Protein AF-A0A2X0IK76-F1 (afdb_monomer_lite)

Radius of gyration: 15.3 Å; chains: 1; bounding box: 31×47×33 Å

Structure (mmCIF, N/CA/C/O backbone):
data_AF-A0A2X0IK76-F1
#
_entry.id   AF-A0A2X0IK76-F1
#
loop_
_atom_site.group_PDB
_atom_site.id
_atom_site.type_symbol
_atom_site.label_atom_id
_atom_site.label_alt_id
_atom_site.label_comp_id
_atom_site.label_asym_id
_atom_site.label_entity_id
_atom_site.label_seq_id
_atom_site.pdbx_PDB_ins_code
_atom_site.Cartn_x
_atom_site.Cartn_y
_atom_site.Cartn_z
_atom_site.occupancy
_atom_site.B_iso_or_equiv
_atom_site.auth_seq_id
_atom_site.auth_comp_id
_atom_site.auth_asym_id
_atom_site.auth_atom_id
_atom_site.pdbx_PDB_model_num
ATOM 1 N N . MET A 1 1 ? -5.549 -35.869 4.875 1.00 49.66 1 MET A N 1
ATOM 2 C CA . MET A 1 1 ? -6.705 -35.057 4.430 1.00 49.66 1 MET A CA 1
ATOM 3 C C . MET A 1 1 ? -7.088 -34.078 5.538 1.00 49.66 1 MET A C 1
ATOM 5 O O . MET A 1 1 ? -8.109 -34.254 6.183 1.00 49.66 1 MET A O 1
ATOM 9 N N . THR A 1 2 ? -6.233 -33.090 5.808 1.00 56.81 2 THR A N 1
ATOM 10 C CA . THR A 1 2 ? -6.399 -32.108 6.905 1.00 56.81 2 THR A CA 1
ATOM 11 C C . THR A 1 2 ? -6.010 -30.683 6.488 1.00 56.81 2 THR A C 1
ATOM 13 O O . THR A 1 2 ? -6.175 -29.759 7.275 1.00 56.81 2 THR A O 1
ATOM 16 N N . SER A 1 3 ? -5.538 -30.474 5.251 1.00 62.38 3 SER A N 1
ATOM 17 C CA . SER A 1 3 ? -5.048 -29.170 4.780 1.00 62.38 3 SER A CA 1
ATOM 18 C C . SER A 1 3 ? -6.150 -28.126 4.655 1.00 62.38 3 SER A C 1
ATOM 20 O O . SER A 1 3 ? -5.935 -26.973 5.011 1.00 62.38 3 SER A O 1
ATOM 22 N N . ASP A 1 4 ? -7.331 -28.527 4.187 1.00 70.25 4 ASP A N 1
ATOM 23 C CA . ASP A 1 4 ? -8.345 -27.563 3.750 1.00 70.25 4 ASP A CA 1
ATOM 24 C C . ASP A 1 4 ? -9.094 -26.950 4.939 1.00 70.25 4 ASP A C 1
ATOM 26 O O . ASP A 1 4 ? -9.353 -25.750 4.960 1.00 70.25 4 ASP A O 1
ATOM 30 N N . GLY A 1 5 ? -9.349 -27.738 5.990 1.00 76.0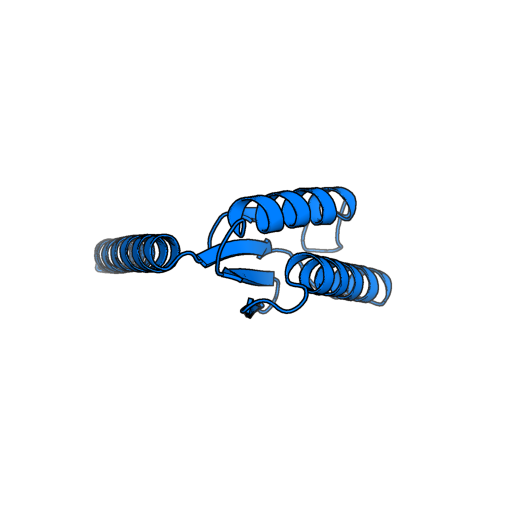6 5 GLY A N 1
ATOM 31 C CA . GLY A 1 5 ? -9.946 -27.239 7.233 1.00 76.06 5 GLY A CA 1
ATOM 32 C C . GLY A 1 5 ? -8.999 -26.338 8.031 1.00 76.06 5 GLY A C 1
ATOM 33 O O . GLY A 1 5 ? -9.420 -25.318 8.571 1.00 76.06 5 GLY A O 1
ATOM 34 N N . GLU A 1 6 ? -7.704 -26.663 8.070 1.00 80.44 6 GLU A N 1
ATOM 35 C CA . GLU A 1 6 ? -6.703 -25.807 8.716 1.00 80.44 6 GLU A CA 1
ATOM 36 C C . GLU A 1 6 ? -6.467 -24.507 7.941 1.00 80.44 6 GLU A C 1
ATOM 38 O O . GLU A 1 6 ? -6.310 -23.448 8.552 1.00 80.44 6 GLU A O 1
ATOM 43 N N . ALA A 1 7 ? -6.459 -24.571 6.607 1.00 77.38 7 ALA A N 1
ATOM 44 C CA . ALA A 1 7 ? -6.363 -23.394 5.754 1.00 77.38 7 ALA A CA 1
ATOM 45 C C . ALA A 1 7 ? -7.571 -22.467 5.947 1.00 77.38 7 ALA A C 1
ATOM 47 O O . ALA A 1 7 ? -7.381 -21.266 6.139 1.00 77.38 7 ALA A O 1
ATOM 48 N N . GLN A 1 8 ? -8.787 -23.022 5.994 1.00 77.69 8 GLN A N 1
ATOM 49 C CA . GLN A 1 8 ? -10.005 -22.247 6.233 1.00 77.69 8 GLN A CA 1
ATOM 50 C C . GLN A 1 8 ? -9.998 -21.580 7.614 1.00 77.69 8 GLN A C 1
ATOM 52 O O . GLN A 1 8 ? -10.211 -20.377 7.721 1.00 77.69 8 GLN A O 1
ATOM 57 N N . LEU A 1 9 ? -9.657 -22.321 8.673 1.00 80.00 9 LEU A N 1
ATOM 58 C CA . LEU A 1 9 ? -9.569 -21.765 10.028 1.00 80.00 9 LEU A CA 1
ATOM 59 C C . LEU A 1 9 ? -8.515 -20.655 10.144 1.00 80.00 9 LEU A C 1
ATOM 61 O O . LEU A 1 9 ? -8.698 -19.699 10.899 1.00 80.00 9 LEU A O 1
ATOM 65 N N . ARG A 1 10 ? -7.396 -20.767 9.416 1.00 78.00 10 ARG A N 1
ATOM 66 C CA . ARG A 1 10 ? -6.393 -19.695 9.341 1.00 78.00 10 ARG A CA 1
ATOM 67 C C . ARG A 1 10 ? -6.941 -18.473 8.610 1.00 78.00 10 ARG A C 1
ATOM 69 O O . ARG A 1 10 ? -6.740 -17.367 9.102 1.00 78.00 10 ARG A O 1
ATOM 76 N N . ALA A 1 11 ? -7.639 -18.664 7.492 1.00 78.88 11 ALA A N 1
ATOM 77 C CA . ALA A 1 11 ? -8.262 -17.575 6.745 1.00 78.88 11 ALA A CA 1
ATOM 78 C C . ALA A 1 11 ? -9.294 -16.819 7.599 1.00 78.88 11 ALA A C 1
ATOM 80 O O . ALA A 1 11 ? -9.236 -15.594 7.678 1.00 78.88 11 ALA A O 1
ATOM 81 N N . ASP A 1 12 ? -10.158 -17.532 8.322 1.00 80.19 12 ASP A N 1
ATOM 82 C CA . ASP A 1 12 ? -11.172 -16.919 9.188 1.00 80.19 12 ASP A CA 1
ATOM 83 C C . ASP A 1 12 ? -10.536 -16.115 10.332 1.00 80.19 12 ASP A C 1
ATOM 85 O O . ASP A 1 12 ? -10.949 -14.991 10.618 1.00 80.19 12 ASP A O 1
ATOM 89 N N . ARG A 1 13 ? -9.476 -16.643 10.962 1.00 82.19 13 ARG A N 1
ATOM 90 C CA . ARG A 1 13 ? -8.727 -15.911 12.001 1.00 82.19 13 ARG A CA 1
ATOM 91 C C . ARG A 1 13 ? -8.076 -14.638 11.464 1.00 82.19 13 ARG A C 1
ATOM 93 O O . ARG A 1 13 ? -8.051 -13.638 12.177 1.00 82.19 13 ARG A O 1
ATOM 100 N N . LEU A 1 14 ? -7.559 -14.670 10.235 1.00 79.50 14 LEU A N 1
ATOM 101 C CA . LEU A 1 14 ? -6.983 -13.492 9.584 1.00 79.50 14 LEU A CA 1
ATOM 102 C C . LEU A 1 14 ? -8.050 -12.428 9.315 1.00 79.50 14 LEU A C 1
ATOM 104 O O . LEU A 1 14 ? -7.813 -11.262 9.610 1.00 79.50 14 LEU A O 1
ATOM 108 N N . LEU A 1 15 ? -9.235 -12.824 8.842 1.00 78.31 15 LEU A N 1
ATOM 109 C CA . LEU A 1 15 ? -10.348 -11.894 8.621 1.00 78.31 15 LEU A CA 1
ATOM 110 C C . LEU A 1 15 ? -10.792 -11.209 9.921 1.00 78.31 15 LEU A C 1
ATOM 112 O O . LEU A 1 15 ? -11.034 -10.005 9.927 1.00 78.31 15 LEU A O 1
ATOM 116 N N . VAL A 1 16 ? -10.867 -11.954 11.029 1.00 81.81 16 VAL A N 1
ATOM 117 C CA . VAL A 1 16 ? -11.205 -11.383 12.345 1.00 81.81 16 VAL A CA 1
ATOM 118 C C . VAL A 1 16 ? -10.128 -10.407 12.822 1.00 81.81 16 VAL A C 1
ATOM 120 O O . VAL A 1 16 ? -10.464 -9.343 13.338 1.00 81.81 16 VAL A O 1
ATOM 123 N N . ALA A 1 17 ? -8.847 -10.737 12.634 1.00 81.88 17 ALA A N 1
ATOM 124 C CA . ALA A 1 17 ? -7.745 -9.847 12.991 1.00 81.88 17 ALA A CA 1
ATOM 125 C C . ALA A 1 17 ? -7.764 -8.549 12.163 1.00 81.88 17 ALA A C 1
ATOM 127 O O . ALA A 1 17 ? -7.676 -7.470 12.739 1.00 81.88 17 ALA A O 1
ATOM 128 N N . GLU A 1 18 ? -7.970 -8.634 10.844 1.00 81.38 18 GLU A N 1
ATOM 129 C CA . GLU A 1 18 ? -8.095 -7.449 9.983 1.00 81.38 18 GLU A CA 1
ATOM 130 C C . GLU A 1 18 ? -9.307 -6.591 10.374 1.00 81.38 18 GLU A C 1
ATOM 132 O O . GLU A 1 18 ? -9.196 -5.369 10.446 1.00 81.38 18 GLU A O 1
ATOM 137 N N . ALA A 1 19 ? -10.454 -7.207 10.681 1.00 80.94 19 ALA A N 1
ATOM 138 C CA . ALA A 1 19 ? -11.635 -6.478 11.140 1.00 80.94 19 ALA A CA 1
ATOM 139 C C . ALA A 1 19 ? -11.393 -5.765 12.481 1.00 80.94 19 ALA A C 1
ATOM 141 O O . ALA A 1 19 ? -11.857 -4.640 12.673 1.00 80.94 19 ALA A O 1
ATOM 142 N N . HIS A 1 20 ? -10.650 -6.396 13.393 1.00 84.94 20 HIS A N 1
ATOM 143 C CA . HIS A 1 20 ? -10.253 -5.784 14.657 1.00 84.94 20 HIS A CA 1
ATOM 144 C C . HIS A 1 20 ? -9.301 -4.606 14.437 1.00 84.94 20 HIS A C 1
ATOM 146 O O . HIS A 1 20 ? -9.532 -3.529 14.978 1.00 84.94 20 HIS A O 1
ATOM 152 N N . ASP A 1 21 ? -8.277 -4.769 13.598 1.00 87.94 21 ASP A N 1
ATOM 153 C CA . ASP A 1 21 ? -7.354 -3.684 13.270 1.00 87.94 21 ASP A CA 1
ATOM 154 C C . ASP A 1 21 ? -8.095 -2.491 12.633 1.00 87.94 21 ASP A C 1
ATOM 156 O O . ASP A 1 21 ? -7.860 -1.342 13.012 1.00 87.94 21 ASP A O 1
ATOM 160 N N . VAL A 1 22 ? -9.045 -2.746 11.723 1.00 84.38 22 VAL A N 1
ATOM 161 C CA . VAL A 1 22 ? -9.904 -1.699 11.140 1.00 84.38 22 VAL A CA 1
ATOM 162 C C . VAL A 1 22 ? -10.745 -1.005 12.212 1.00 84.38 22 VAL A C 1
ATOM 164 O O . VAL A 1 22 ? -10.846 0.222 12.205 1.00 84.38 22 VAL A O 1
ATOM 167 N N . ALA A 1 23 ? -11.308 -1.751 13.167 1.00 84.69 23 ALA A N 1
ATOM 168 C CA . ALA A 1 23 ? -12.045 -1.174 14.292 1.00 84.69 23 ALA A CA 1
ATOM 169 C C . ALA A 1 23 ? -11.150 -0.315 15.208 1.00 84.69 23 ALA A C 1
ATOM 171 O O . ALA A 1 23 ? -11.612 0.679 15.765 1.00 84.69 23 ALA A O 1
ATOM 172 N N . GLU A 1 24 ? -9.861 -0.643 15.316 1.00 88.25 24 GLU A N 1
ATOM 173 C CA . GLU A 1 24 ? -8.846 0.179 15.989 1.00 88.25 24 GLU A CA 1
ATOM 174 C C . GLU A 1 24 ? -8.343 1.365 15.138 1.00 88.25 24 GLU A C 1
ATOM 176 O O . GLU A 1 24 ? -7.468 2.125 15.573 1.00 88.25 24 GLU A O 1
ATOM 181 N N . GLY A 1 25 ? -8.896 1.550 13.936 1.00 88.75 25 GLY A N 1
ATOM 182 C CA . GLY A 1 25 ? -8.589 2.652 13.028 1.00 88.75 25 GLY A CA 1
ATOM 183 C C . GLY A 1 25 ? -7.350 2.430 12.164 1.00 88.75 25 GLY A C 1
ATOM 184 O O . GLY A 1 25 ? -6.796 3.407 11.650 1.00 88.75 25 GLY A O 1
ATOM 185 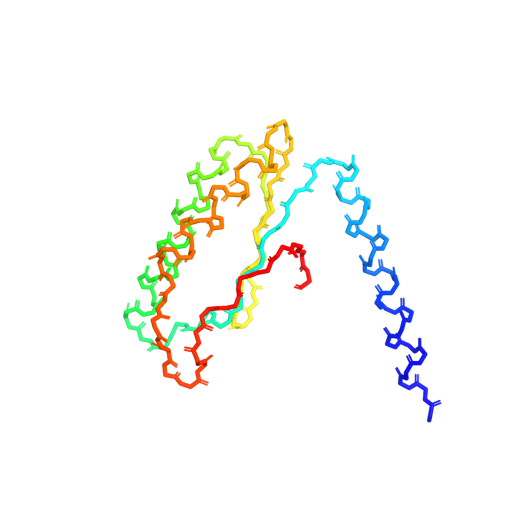N N . TRP A 1 26 ? -6.878 1.189 12.029 1.00 93.75 26 TRP A N 1
ATOM 186 C CA . TRP A 1 26 ? -5.819 0.834 11.089 1.00 93.75 26 TRP A CA 1
ATOM 187 C C . TRP A 1 26 ? -6.366 0.638 9.682 1.00 93.75 26 TRP A C 1
ATOM 189 O O . TRP A 1 26 ? -7.377 -0.021 9.459 1.00 93.75 26 TRP A O 1
ATOM 199 N N . HIS A 1 27 ? -5.618 1.142 8.710 1.00 93.88 27 HIS A N 1
ATOM 200 C CA . HIS A 1 27 ? -5.821 0.835 7.305 1.00 93.88 27 HIS A CA 1
ATOM 201 C C . HIS A 1 27 ? -4.509 0.350 6.705 1.00 93.88 27 HIS A C 1
ATOM 203 O O . HIS A 1 27 ? -3.448 0.915 6.988 1.00 93.88 27 HIS A O 1
ATOM 209 N N . PHE A 1 28 ? -4.595 -0.682 5.867 1.00 92.94 28 PHE A N 1
ATOM 210 C CA . PHE A 1 28 ? -3.430 -1.340 5.292 1.00 92.94 28 PHE A CA 1
ATOM 211 C C . PHE A 1 28 ? -3.461 -1.368 3.770 1.00 92.94 28 PHE A C 1
ATOM 213 O O . PHE A 1 28 ? -4.527 -1.449 3.158 1.00 92.94 28 PHE A O 1
ATOM 220 N N . LEU A 1 29 ? -2.267 -1.356 3.187 1.00 93.62 29 LEU A N 1
ATOM 221 C CA . LEU A 1 29 ? -2.027 -1.516 1.762 1.00 93.62 29 LEU A CA 1
ATOM 222 C C . LEU A 1 29 ? -0.825 -2.440 1.573 1.00 93.62 29 LEU A C 1
ATOM 224 O O . LEU A 1 29 ? 0.256 -2.148 2.080 1.00 93.62 29 LEU A O 1
ATOM 228 N N . THR A 1 30 ? -0.996 -3.528 0.836 1.00 92.69 30 THR A N 1
ATOM 229 C CA . THR A 1 30 ? 0.079 -4.462 0.499 1.00 92.69 30 THR A CA 1
ATOM 230 C C . THR A 1 30 ? 0.472 -4.292 -0.962 1.00 92.69 30 THR A C 1
ATOM 232 O O . THR A 1 30 ? -0.389 -4.214 -1.837 1.00 92.69 30 THR A O 1
ATOM 235 N N . VAL A 1 31 ? 1.777 -4.233 -1.222 1.00 91.06 31 VAL A N 1
ATOM 236 C CA . VAL A 1 31 ? 2.363 -4.283 -2.563 1.00 91.06 31 VAL A CA 1
ATOM 237 C C . VAL A 1 31 ? 3.204 -5.540 -2.672 1.00 91.06 31 VAL A C 1
ATOM 239 O O . VAL A 1 31 ? 4.201 -5.669 -1.969 1.00 91.06 31 VAL A O 1
ATOM 242 N N . GLU A 1 32 ? 2.807 -6.458 -3.542 1.00 89.81 32 GLU A N 1
ATOM 243 C CA . GLU A 1 32 ? 3.581 -7.649 -3.901 1.00 89.81 32 GLU A CA 1
ATOM 244 C C . GLU A 1 32 ?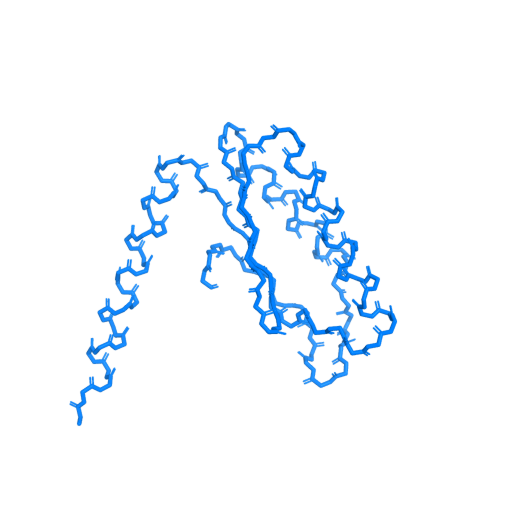 4.341 -7.420 -5.220 1.00 89.81 32 GLU A C 1
ATOM 246 O O . GLU A 1 32 ? 4.107 -6.446 -5.943 1.00 89.81 32 GLU A O 1
ATOM 251 N N . ASN A 1 33 ? 5.257 -8.335 -5.540 1.00 86.06 33 ASN A N 1
ATOM 252 C CA . ASN A 1 33 ? 6.223 -8.246 -6.643 1.00 86.06 33 ASN A CA 1
ATOM 253 C C . ASN A 1 33 ? 7.176 -7.047 -6.536 1.00 86.06 33 ASN A C 1
ATOM 255 O O . ASN A 1 33 ? 7.710 -6.562 -7.530 1.00 86.06 33 ASN A O 1
ATOM 259 N N . LEU A 1 34 ? 7.436 -6.595 -5.314 1.00 75.38 34 LEU A N 1
ATOM 260 C CA . LEU A 1 34 ? 8.451 -5.605 -4.991 1.00 75.38 34 LEU A CA 1
ATOM 261 C C . LEU A 1 34 ? 9.812 -6.321 -4.865 1.00 75.38 34 LEU A C 1
ATOM 263 O O . LEU A 1 34 ? 10.342 -6.498 -3.771 1.00 75.38 34 LEU A O 1
ATOM 267 N N . ALA A 1 35 ? 10.332 -6.841 -5.979 1.00 68.06 35 ALA A N 1
ATOM 268 C CA . ALA A 1 35 ? 11.600 -7.569 -6.014 1.00 68.06 35 ALA A CA 1
ATOM 269 C C . ALA A 1 35 ? 12.724 -6.647 -6.525 1.00 68.06 35 ALA A C 1
ATOM 271 O O . ALA A 1 35 ? 12.687 -6.264 -7.692 1.00 68.06 35 ALA A O 1
ATOM 272 N N . PRO A 1 36 ? 13.724 -6.284 -5.700 1.00 62.50 36 PRO A N 1
ATOM 273 C CA . PRO A 1 36 ? 14.835 -5.444 -6.133 1.00 62.50 36 PRO A CA 1
ATOM 274 C C . PRO A 1 36 ? 15.844 -6.259 -6.958 1.00 62.50 36 PRO A C 1
ATOM 276 O O . PRO A 1 36 ? 16.912 -6.626 -6.469 1.00 62.50 36 PRO A O 1
ATOM 279 N N . ASN A 1 37 ? 15.533 -6.554 -8.222 1.00 66.31 37 ASN A N 1
ATOM 280 C CA . ASN A 1 37 ? 16.465 -7.205 -9.142 1.00 66.31 37 ASN A CA 1
ATOM 281 C C . ASN A 1 37 ? 17.256 -6.158 -9.933 1.00 66.31 37 ASN A C 1
ATOM 283 O O . ASN A 1 37 ? 17.163 -6.029 -11.152 1.00 66.31 37 ASN A O 1
ATOM 287 N N . GLY A 1 38 ? 18.103 -5.426 -9.211 1.00 69.06 38 GLY A N 1
ATOM 288 C CA . GLY A 1 38 ? 18.994 -4.420 -9.777 1.00 69.06 38 GLY A CA 1
ATOM 289 C C . GLY A 1 38 ? 18.624 -2.991 -9.388 1.00 69.06 38 GLY A C 1
ATOM 290 O O . GLY A 1 38 ? 17.732 -2.732 -8.585 1.00 69.06 38 GLY A O 1
ATOM 291 N N . ARG A 1 39 ? 19.379 -2.036 -9.940 1.00 73.62 39 ARG A N 1
ATOM 292 C CA . ARG A 1 39 ? 19.359 -0.634 -9.493 1.00 73.62 39 ARG A CA 1
ATOM 293 C C . ARG A 1 39 ? 18.031 0.080 -9.761 1.00 73.62 39 ARG A C 1
ATOM 295 O O . ARG A 1 39 ? 17.633 0.903 -8.949 1.00 73.62 39 ARG A O 1
ATOM 302 N N . ALA A 1 40 ? 17.371 -0.206 -10.882 1.00 71.69 40 ALA A N 1
ATOM 303 C CA . ALA A 1 40 ? 16.093 0.425 -11.220 1.00 71.69 40 ALA A CA 1
ATOM 304 C C . ALA A 1 40 ? 14.982 0.005 -10.243 1.00 71.69 40 ALA A C 1
ATOM 306 O O . ALA A 1 40 ? 14.234 0.848 -9.760 1.00 71.69 40 ALA A O 1
ATOM 307 N N . ASP A 1 41 ? 14.945 -1.276 -9.883 1.00 74.62 41 ASP A N 1
ATOM 308 C CA . ASP A 1 41 ? 13.947 -1.816 -8.960 1.00 74.62 41 ASP A CA 1
ATOM 309 C C . ASP A 1 41 ? 14.183 -1.334 -7.521 1.00 74.62 41 ASP A C 1
ATOM 311 O O . ASP A 1 41 ? 13.231 -1.059 -6.794 1.00 74.62 41 ASP A O 1
ATOM 315 N N . ALA A 1 42 ? 15.450 -1.164 -7.121 1.00 80.88 42 ALA A N 1
ATOM 316 C CA . ALA A 1 42 ? 15.805 -0.563 -5.835 1.00 80.88 42 ALA A CA 1
ATOM 317 C C . ALA A 1 42 ? 15.326 0.896 -5.720 1.00 80.88 42 ALA A C 1
ATOM 319 O O . ALA A 1 42 ? 14.815 1.283 -4.675 1.00 80.88 42 ALA A O 1
ATOM 320 N N . LEU A 1 43 ? 15.413 1.684 -6.798 1.00 84.56 43 LEU A N 1
ATOM 321 C CA . LEU A 1 43 ? 14.884 3.054 -6.810 1.00 84.56 43 LEU A CA 1
ATOM 322 C C . LEU A 1 43 ? 13.358 3.074 -6.678 1.00 84.56 43 LEU A C 1
ATOM 324 O O . LEU A 1 43 ? 12.822 3.873 -5.920 1.00 84.56 43 LEU A O 1
ATOM 328 N N . LEU A 1 44 ? 12.647 2.167 -7.353 1.00 84.38 44 LEU A N 1
ATOM 329 C CA . LEU A 1 44 ? 11.192 2.060 -7.201 1.00 84.38 44 LEU A CA 1
ATOM 330 C C . LEU A 1 44 ? 10.789 1.636 -5.779 1.00 84.38 44 LEU A C 1
ATOM 332 O O . LEU A 1 44 ? 9.777 2.105 -5.258 1.00 84.38 44 LEU A O 1
ATOM 336 N N . TYR A 1 45 ? 11.583 0.768 -5.146 1.00 84.38 45 TYR A N 1
ATOM 337 C CA . TYR A 1 45 ? 11.418 0.400 -3.740 1.00 84.38 45 TYR A CA 1
ATOM 338 C C . TYR A 1 45 ? 11.591 1.619 -2.819 1.00 84.38 45 TYR A C 1
ATOM 340 O O . TYR A 1 45 ? 10.746 1.861 -1.958 1.00 84.38 45 TYR A O 1
ATOM 348 N N . GLU A 1 46 ? 12.646 2.413 -3.023 1.00 88.62 46 GLU A N 1
ATOM 349 C CA . GLU A 1 46 ? 12.884 3.659 -2.281 1.00 88.62 46 GLU A CA 1
ATOM 350 C C . GLU A 1 46 ? 11.745 4.669 -2.490 1.00 88.62 46 GLU A C 1
ATOM 352 O O . GLU A 1 46 ? 11.213 5.202 -1.520 1.00 88.62 46 GLU A O 1
ATOM 357 N N . GLU A 1 47 ? 11.281 4.867 -3.726 1.00 90.25 47 GLU A N 1
ATOM 358 C CA . GLU A 1 47 ? 10.163 5.773 -4.014 1.00 90.25 47 GLU A CA 1
ATOM 359 C C . GLU A 1 47 ? 8.840 5.316 -3.374 1.00 90.25 47 GLU A C 1
ATOM 361 O O . GLU A 1 47 ? 8.020 6.151 -2.975 1.00 90.25 47 GLU A O 1
ATOM 366 N N . ALA A 1 48 ? 8.620 4.003 -3.243 1.00 89.19 48 ALA A N 1
ATOM 367 C CA . ALA A 1 48 ? 7.468 3.461 -2.529 1.00 89.19 48 ALA A CA 1
ATOM 368 C C . ALA A 1 48 ? 7.538 3.752 -1.020 1.00 89.19 48 ALA A C 1
ATOM 370 O O . ALA A 1 48 ? 6.517 4.100 -0.418 1.00 89.19 48 ALA A O 1
ATOM 371 N N . LEU A 1 49 ? 8.730 3.659 -0.419 1.00 90.44 49 LEU A N 1
ATOM 372 C CA . LEU A 1 49 ? 8.958 4.041 0.977 1.00 90.44 49 LEU A CA 1
ATOM 373 C C . LEU A 1 49 ? 8.782 5.547 1.191 1.00 90.44 49 LEU A C 1
ATOM 375 O O . LEU A 1 49 ? 8.044 5.948 2.087 1.00 90.44 49 LEU A O 1
ATOM 379 N N . ASP A 1 50 ? 9.347 6.378 0.318 1.00 92.94 50 ASP A N 1
ATOM 380 C CA . ASP A 1 50 ? 9.174 7.834 0.365 1.00 92.94 50 ASP A CA 1
ATOM 381 C 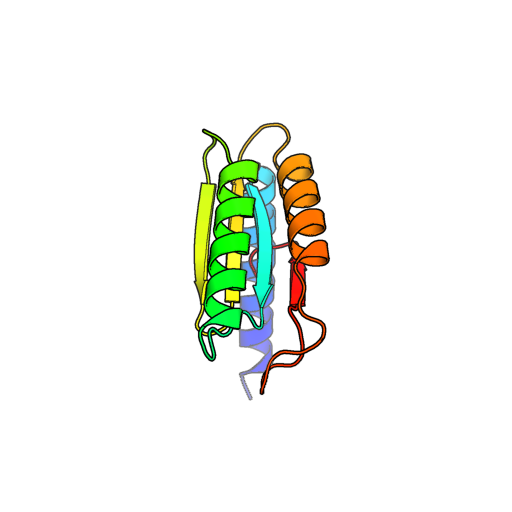C . ASP A 1 50 ? 7.698 8.240 0.245 1.00 92.94 50 ASP A C 1
ATOM 383 O O . ASP A 1 50 ? 7.230 9.183 0.894 1.00 92.94 50 ASP A O 1
ATOM 387 N N . ALA A 1 51 ? 6.934 7.546 -0.605 1.00 91.50 51 ALA A N 1
ATOM 388 C CA . ALA A 1 51 ? 5.497 7.750 -0.701 1.00 91.50 51 ALA A CA 1
ATOM 389 C C . ALA A 1 51 ? 4.805 7.383 0.618 1.00 91.50 51 ALA A C 1
ATOM 391 O O . ALA A 1 51 ? 3.957 8.140 1.089 1.00 91.50 51 ALA A O 1
ATOM 392 N N . PHE A 1 52 ? 5.172 6.266 1.241 1.00 91.19 52 PHE A N 1
ATOM 393 C CA . PHE A 1 52 ? 4.615 5.878 2.533 1.00 91.19 52 PHE A CA 1
ATOM 394 C C . PHE A 1 52 ? 4.928 6.893 3.636 1.00 91.19 52 PHE A C 1
ATOM 396 O O . PHE A 1 52 ? 4.004 7.321 4.325 1.00 91.19 52 PHE A O 1
ATOM 403 N N . ASP A 1 53 ? 6.170 7.360 3.746 1.00 92.06 53 ASP A N 1
ATOM 404 C CA . ASP A 1 53 ? 6.566 8.358 4.745 1.00 92.06 53 ASP A CA 1
ATOM 405 C C . ASP A 1 53 ? 5.762 9.657 4.597 1.00 92.06 53 ASP A C 1
ATOM 407 O O . ASP A 1 53 ? 5.284 10.232 5.580 1.00 92.06 53 ASP A O 1
ATOM 411 N N . ARG A 1 54 ? 5.507 10.090 3.355 1.00 91.81 54 ARG A N 1
ATOM 412 C CA . ARG A 1 54 ? 4.623 11.235 3.073 1.00 91.81 54 ARG A CA 1
ATOM 413 C C . ARG A 1 54 ? 3.171 10.963 3.445 1.00 91.81 54 ARG A C 1
ATOM 415 O O . ARG A 1 54 ? 2.495 11.877 3.915 1.00 91.81 54 ARG A O 1
ATOM 422 N N . ALA A 1 55 ? 2.683 9.743 3.219 1.00 89.44 55 ALA A N 1
ATOM 423 C CA . ALA A 1 55 ? 1.331 9.362 3.605 1.00 89.44 55 ALA A CA 1
ATOM 424 C C . ALA A 1 55 ? 1.182 9.396 5.130 1.00 89.44 55 ALA A C 1
ATOM 426 O O . ALA A 1 55 ? 0.217 9.963 5.627 1.00 89.44 55 ALA A O 1
ATOM 427 N N . VAL A 1 56 ? 2.138 8.829 5.868 1.00 90.00 56 VAL A N 1
ATOM 428 C CA . VAL A 1 56 ? 2.129 8.749 7.335 1.00 90.00 56 VAL A CA 1
ATOM 429 C C . VAL A 1 56 ? 2.284 10.123 7.987 1.00 90.00 56 VAL A C 1
ATOM 431 O O . VAL A 1 56 ? 1.563 10.446 8.939 1.00 90.00 56 VAL A O 1
ATOM 434 N N . GLY A 1 57 ? 3.225 10.937 7.504 1.00 87.81 57 GLY A N 1
ATOM 435 C CA . GLY A 1 57 ? 3.633 12.164 8.182 1.00 87.81 57 GLY A CA 1
ATOM 436 C C . GLY A 1 57 ? 4.175 11.861 9.584 1.00 87.81 57 GLY A C 1
ATOM 437 O O . GLY A 1 57 ? 5.134 11.120 9.740 1.00 87.81 57 GLY A O 1
ATOM 438 N N . THR A 1 58 ? 3.550 12.421 10.623 1.00 86.00 58 THR A N 1
ATOM 439 C CA . THR A 1 58 ? 3.929 12.207 12.037 1.00 86.00 58 THR A CA 1
ATOM 440 C C . THR A 1 58 ? 3.021 11.216 12.772 1.00 86.00 58 THR A C 1
ATOM 442 O O . THR A 1 58 ? 3.013 11.167 14.003 1.00 86.00 58 THR A O 1
ATOM 445 N N . ARG A 1 59 ? 2.182 10.474 12.041 1.00 85.00 59 ARG A N 1
ATOM 446 C CA . ARG A 1 59 ? 1.170 9.583 12.621 1.00 85.00 59 ARG A CA 1
ATOM 447 C C . ARG A 1 59 ? 1.729 8.199 12.912 1.00 85.00 59 ARG A C 1
ATOM 449 O O . ARG A 1 59 ? 2.789 7.811 12.434 1.00 85.00 59 ARG A O 1
ATOM 456 N N . GLU A 1 60 ? 0.984 7.447 13.711 1.00 89.19 60 GLU A N 1
ATOM 457 C CA . GLU A 1 60 ? 1.341 6.067 13.996 1.00 89.19 60 GLU A CA 1
ATOM 458 C C . GLU A 1 60 ? 1.218 5.216 12.732 1.00 89.19 60 GLU A C 1
ATOM 460 O O . GLU A 1 60 ? 0.214 5.261 12.010 1.00 89.19 60 GLU A O 1
ATOM 465 N N . CYS A 1 61 ? 2.265 4.442 12.476 1.00 90.88 61 CYS A N 1
ATOM 466 C CA . CYS A 1 61 ? 2.377 3.622 11.292 1.00 90.88 61 CYS A CA 1
ATOM 467 C C . CYS A 1 61 ? 3.028 2.278 11.604 1.00 90.88 61 CYS A C 1
ATOM 469 O O . CYS A 1 61 ? 3.692 2.093 12.626 1.00 90.88 61 CYS A O 1
ATOM 471 N N . ARG A 1 62 ? 2.818 1.329 10.697 1.00 90.88 62 ARG A N 1
ATOM 472 C CA . ARG A 1 62 ? 3.463 0.019 10.680 1.00 90.88 62 ARG A CA 1
ATOM 473 C C . ARG A 1 62 ? 3.896 -0.267 9.254 1.00 90.88 62 ARG A C 1
ATOM 475 O O . ARG A 1 62 ? 3.199 0.092 8.312 1.00 90.88 62 ARG A O 1
ATOM 482 N N . HIS A 1 63 ? 5.016 -0.949 9.091 1.00 87.19 63 HIS A N 1
ATOM 483 C CA . HIS A 1 63 ? 5.363 -1.554 7.817 1.00 87.19 63 HIS A CA 1
ATOM 484 C C . HIS A 1 63 ? 5.932 -2.946 8.064 1.00 87.19 63 HIS A C 1
ATOM 486 O O . HIS A 1 63 ? 6.545 -3.207 9.102 1.00 87.19 63 HIS A O 1
ATOM 492 N N . ARG A 1 64 ? 5.700 -3.859 7.126 1.00 85.69 64 ARG A N 1
ATOM 493 C CA . ARG A 1 64 ? 6.216 -5.225 7.189 1.00 85.69 64 ARG A CA 1
ATOM 494 C C . ARG A 1 64 ? 6.775 -5.625 5.837 1.00 85.69 64 ARG A C 1
ATOM 496 O O . ARG A 1 64 ? 6.015 -5.811 4.889 1.00 85.69 64 ARG A O 1
ATOM 503 N N . GLY A 1 65 ? 8.093 -5.794 5.779 1.00 83.06 65 GLY A N 1
ATOM 504 C CA . GLY A 1 65 ? 8.774 -6.358 4.619 1.00 83.06 65 GLY A CA 1
ATOM 505 C C . GLY A 1 65 ? 8.511 -7.857 4.479 1.00 83.06 65 GLY A C 1
ATOM 506 O O . GLY A 1 65 ? 8.480 -8.602 5.464 1.00 83.06 65 GLY A O 1
ATOM 507 N N . ARG A 1 66 ? 8.327 -8.293 3.238 1.00 80.8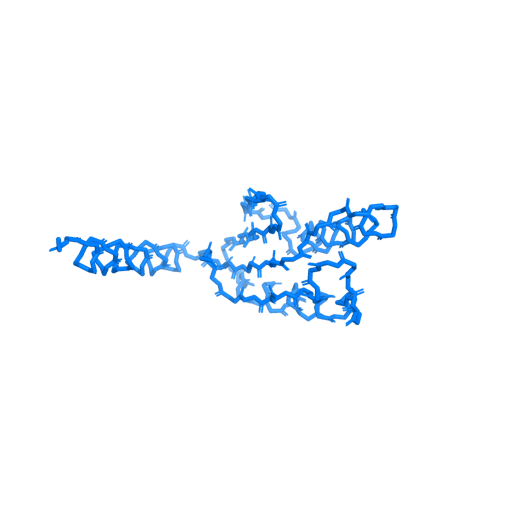1 66 ARG A N 1
ATOM 508 C CA . ARG A 1 66 ? 8.254 -9.683 2.783 1.00 80.81 66 ARG A CA 1
ATOM 509 C C . ARG A 1 66 ? 9.309 -9.878 1.693 1.00 80.81 66 ARG A C 1
ATOM 511 O O . ARG A 1 66 ? 9.832 -8.911 1.152 1.00 80.81 66 ARG A O 1
ATOM 518 N N . VAL A 1 67 ? 9.605 -11.131 1.349 1.00 78.69 67 VAL A N 1
ATOM 519 C CA . VAL A 1 67 ? 10.645 -11.473 0.355 1.00 78.69 67 VAL A CA 1
ATOM 520 C C . VAL A 1 67 ? 10.420 -10.768 -0.993 1.00 78.69 67 VAL A C 1
ATOM 522 O O . VAL A 1 67 ? 11.386 -10.368 -1.636 1.00 78.69 67 VAL A O 1
ATOM 525 N N . HIS A 1 68 ? 9.160 -10.571 -1.391 1.00 80.25 68 HIS A N 1
ATOM 526 C CA . HIS A 1 68 ? 8.782 -9.893 -2.636 1.00 80.25 68 HIS A CA 1
ATOM 527 C C . HIS A 1 68 ? 7.674 -8.860 -2.432 1.00 80.25 68 HIS A C 1
ATOM 529 O O . HIS A 1 68 ? 6.919 -8.586 -3.357 1.00 80.25 68 HIS A O 1
ATOM 535 N N . GLY A 1 69 ? 7.540 -8.295 -1.235 1.00 85.88 69 GLY A N 1
ATOM 536 C CA . GLY A 1 69 ? 6.428 -7.395 -0.974 1.00 85.88 69 GLY A CA 1
ATOM 537 C C . GLY A 1 69 ? 6.578 -6.566 0.283 1.00 85.88 69 GLY A C 1
ATOM 538 O O . GLY A 1 69 ? 7.466 -6.787 1.106 1.00 85.88 69 GLY A O 1
ATOM 539 N N . LEU A 1 70 ? 5.689 -5.597 0.428 1.00 89.06 70 LEU A N 1
ATOM 540 C CA . LEU A 1 70 ? 5.677 -4.662 1.535 1.00 89.06 70 LEU A CA 1
ATOM 541 C C . LEU A 1 70 ? 4.234 -4.343 1.908 1.00 89.06 70 LEU A C 1
ATOM 543 O O . LEU A 1 70 ? 3.443 -3.920 1.068 1.00 89.06 70 LEU A O 1
ATOM 547 N N . THR A 1 71 ? 3.897 -4.546 3.176 1.00 91.56 71 THR A N 1
ATOM 548 C CA . THR A 1 71 ? 2.612 -4.126 3.735 1.00 91.56 71 THR A CA 1
ATOM 549 C C . THR A 1 71 ? 2.812 -2.838 4.516 1.00 91.56 71 THR A C 1
ATOM 551 O O . THR A 1 71 ? 3.614 -2.801 5.448 1.00 91.56 71 THR A O 1
ATOM 554 N N . PHE A 1 72 ? 2.057 -1.808 4.162 1.00 92.12 72 PHE A N 1
ATOM 555 C CA . PHE A 1 72 ? 1.974 -0.514 4.824 1.00 92.12 72 PHE A CA 1
ATOM 556 C C . PHE A 1 72 ? 0.736 -0.460 5.711 1.00 92.12 72 PHE A C 1
ATOM 558 O O . PHE A 1 72 ? -0.327 -0.912 5.300 1.00 92.12 72 PHE A O 1
ATOM 565 N N . GLY A 1 73 ? 0.854 0.118 6.901 1.00 93.62 73 GLY A N 1
ATOM 566 C CA . GLY A 1 73 ? -0.235 0.323 7.849 1.00 93.62 73 GLY A CA 1
ATOM 567 C C . GLY A 1 73 ? -0.220 1.744 8.395 1.00 93.62 73 GLY A C 1
ATOM 568 O O . GLY A 1 73 ? 0.818 2.225 8.848 1.00 93.62 73 GLY A O 1
ATOM 569 N N . ILE A 1 74 ? -1.370 2.412 8.369 1.00 93.69 74 ILE A N 1
ATOM 570 C CA . ILE A 1 74 ? -1.554 3.775 8.881 1.00 93.69 74 ILE A CA 1
ATOM 571 C C . ILE A 1 74 ? -2.734 3.768 9.849 1.00 93.69 74 ILE A C 1
ATOM 573 O O . ILE A 1 74 ? -3.789 3.233 9.507 1.00 93.69 74 ILE A O 1
ATOM 577 N N . ARG A 1 75 ? -2.578 4.383 11.028 1.00 93.12 75 ARG A N 1
ATOM 578 C CA . ARG A 1 75 ? -3.658 4.514 12.019 1.00 93.12 75 ARG A CA 1
ATOM 579 C C . ARG A 1 75 ? -4.178 5.946 12.152 1.00 93.12 75 ARG A C 1
ATOM 581 O O . ARG A 1 75 ? -3.469 6.919 11.877 1.00 93.12 75 ARG A O 1
ATOM 588 N N . GLY A 1 76 ? -5.418 6.068 12.617 1.00 89.06 76 GLY A N 1
ATOM 589 C CA . GLY A 1 76 ? -6.011 7.304 13.134 1.00 89.06 76 GLY A CA 1
ATOM 590 C C . GLY A 1 76 ? -6.846 8.072 12.112 1.00 89.06 76 GLY A C 1
ATOM 591 O O . GLY A 1 76 ? -7.056 7.617 10.991 1.00 89.06 76 GLY A O 1
ATOM 592 N N . ASP A 1 77 ? -7.301 9.268 12.484 1.00 88.50 77 ASP A N 1
ATOM 593 C CA . ASP A 1 77 ? -8.249 10.057 11.684 1.00 88.50 77 ASP A CA 1
ATOM 594 C C . ASP A 1 77 ? -7.769 10.253 10.247 1.00 88.50 77 ASP A C 1
ATOM 596 O O . ASP A 1 77 ? -6.627 10.662 10.030 1.00 88.50 77 ASP A O 1
ATOM 600 N N . HIS A 1 78 ? -8.635 9.993 9.267 1.00 89.81 78 HIS A N 1
ATOM 601 C CA . HIS A 1 78 ? -8.323 10.059 7.832 1.00 89.81 78 HIS A CA 1
ATOM 602 C C . HIS A 1 78 ? -7.294 9.025 7.332 1.00 89.81 78 HIS A C 1
ATOM 604 O O . HIS A 1 78 ? -6.747 9.197 6.240 1.00 89.81 78 HIS A O 1
ATOM 610 N N . ALA A 1 79 ? -7.018 7.948 8.078 1.00 90.25 79 ALA A N 1
ATOM 611 C CA . ALA A 1 79 ? -6.130 6.872 7.624 1.00 90.25 79 ALA A CA 1
ATOM 612 C C . ALA A 1 79 ? -6.583 6.255 6.290 1.00 90.25 79 ALA A C 1
ATOM 614 O O . ALA A 1 79 ? -5.747 6.054 5.412 1.00 90.25 79 ALA A O 1
ATOM 615 N N . GLU A 1 80 ? -7.891 6.080 6.080 1.00 90.81 80 GLU A N 1
ATOM 616 C CA . GLU A 1 80 ? -8.459 5.655 4.794 1.00 90.81 80 GLU A CA 1
ATOM 617 C C . GLU A 1 80 ? -8.038 6.576 3.634 1.00 90.81 80 GLU A C 1
ATOM 619 O O . GLU A 1 80 ? -7.579 6.112 2.593 1.00 90.81 80 GLU A O 1
ATOM 624 N N . GLN A 1 81 ? -8.120 7.897 3.823 1.00 92.81 81 GLN A N 1
ATOM 625 C CA . GLN A 1 81 ? -7.777 8.887 2.793 1.00 92.81 81 GLN A CA 1
ATOM 626 C C . GLN A 1 81 ? -6.275 8.878 2.485 1.00 92.81 81 GLN A C 1
ATOM 628 O O . GLN A 1 81 ? -5.875 9.012 1.326 1.00 92.81 81 GLN A O 1
ATOM 633 N N . ARG A 1 82 ? -5.441 8.689 3.516 1.00 93.56 82 ARG A N 1
ATOM 634 C CA . ARG A 1 82 ? -3.984 8.555 3.377 1.00 93.56 82 ARG A CA 1
ATOM 635 C C . ARG A 1 82 ? -3.604 7.278 2.633 1.00 93.56 82 ARG A C 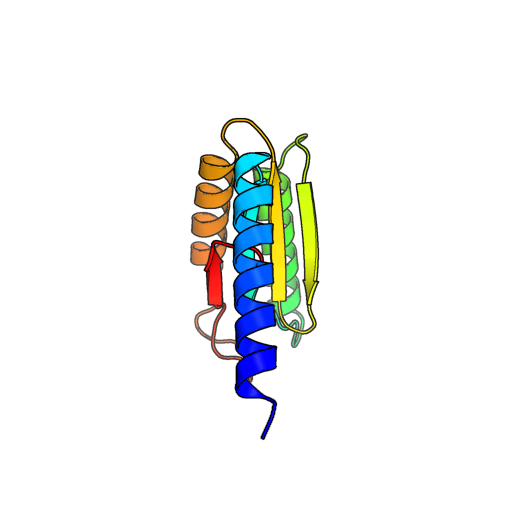1
ATOM 637 O O . ARG A 1 82 ? -2.787 7.342 1.719 1.00 93.56 82 ARG A O 1
ATOM 644 N N . ILE A 1 83 ? -4.230 6.149 2.963 1.00 93.56 83 ILE A N 1
ATOM 645 C CA . ILE A 1 83 ? -4.030 4.880 2.252 1.00 93.56 83 ILE A CA 1
ATOM 646 C C . ILE A 1 83 ? -4.519 4.979 0.803 1.00 93.56 83 ILE A C 1
ATOM 648 O O . ILE A 1 83 ? -3.803 4.571 -0.107 1.00 93.56 83 ILE A O 1
ATOM 652 N N . ALA A 1 84 ? -5.668 5.608 0.548 1.00 93.56 84 ALA A N 1
ATOM 653 C CA . ALA A 1 84 ? -6.157 5.844 -0.811 1.00 93.56 84 ALA A CA 1
ATOM 654 C C . ALA A 1 84 ? -5.226 6.768 -1.620 1.00 93.56 84 ALA A C 1
ATOM 656 O O . ALA A 1 84 ? -5.037 6.587 -2.827 1.00 93.56 84 ALA A O 1
ATOM 657 N N . TRP A 1 85 ? -4.623 7.773 -0.979 1.00 95.44 85 TRP A N 1
ATOM 658 C CA . TRP A 1 85 ? -3.584 8.593 -1.602 1.00 95.44 85 TRP A CA 1
ATOM 659 C C . TRP A 1 85 ? -2.326 7.772 -1.912 1.00 95.44 85 TRP A C 1
ATOM 661 O O . TRP A 1 85 ? -1.846 7.825 -3.045 1.00 95.44 85 TRP A O 1
ATOM 671 N N . LEU A 1 86 ? -1.852 6.966 -0.958 1.00 94.81 86 LEU A N 1
ATOM 672 C CA . LEU A 1 86 ? -0.692 6.093 -1.134 1.00 94.81 86 LEU A CA 1
ATOM 673 C C . LEU A 1 86 ? -0.911 5.117 -2.292 1.00 94.81 86 LEU A C 1
ATOM 675 O O . LEU A 1 86 ? -0.080 5.050 -3.189 1.00 94.81 86 LEU A O 1
ATOM 679 N N . ARG A 1 87 ? -2.070 4.450 -2.350 1.00 95.31 87 ARG A N 1
ATOM 680 C CA . ARG A 1 87 ? -2.456 3.556 -3.452 1.00 95.31 87 ARG A CA 1
ATOM 681 C C . ARG A 1 87 ? -2.338 4.243 -4.808 1.00 95.31 87 ARG A C 1
ATOM 683 O O . ARG A 1 87 ? -1.693 3.711 -5.703 1.00 95.31 87 ARG A O 1
ATOM 690 N N . ARG A 1 88 ? -2.909 5.444 -4.960 1.00 95.62 88 ARG A N 1
ATOM 691 C CA . ARG A 1 88 ? -2.804 6.215 -6.213 1.00 95.62 88 ARG A CA 1
ATOM 692 C C . ARG A 1 88 ? -1.358 6.550 -6.561 1.00 95.62 88 ARG A C 1
ATOM 694 O O . ARG A 1 88 ? -0.999 6.534 -7.735 1.00 95.62 88 ARG A O 1
ATOM 701 N N . ARG A 1 89 ? -0.530 6.857 -5.558 1.00 94.94 89 ARG A N 1
ATOM 702 C CA . ARG A 1 89 ? 0.886 7.150 -5.779 1.00 94.94 89 ARG A CA 1
ATOM 703 C C . ARG A 1 89 ? 1.649 5.907 -6.235 1.00 94.94 89 ARG A C 1
ATOM 705 O O . ARG A 1 89 ? 2.392 6.009 -7.201 1.00 94.94 89 ARG A O 1
ATOM 712 N N . LEU A 1 90 ? 1.416 4.754 -5.612 1.00 93.62 90 LEU A N 1
ATOM 713 C CA . LEU A 1 90 ? 2.060 3.489 -5.977 1.00 93.62 90 LEU A CA 1
ATOM 714 C C . LEU A 1 90 ? 1.581 2.963 -7.338 1.00 93.62 90 LEU A C 1
ATOM 716 O O . LEU A 1 90 ? 2.395 2.489 -8.118 1.00 93.62 90 LEU A O 1
ATOM 720 N N . GLU A 1 91 ? 0.299 3.125 -7.682 1.00 93.44 91 GLU A N 1
ATOM 721 C CA . GLU A 1 91 ? -0.221 2.842 -9.033 1.00 93.44 91 GLU A CA 1
ATOM 722 C C . GLU A 1 91 ? 0.489 3.684 -10.105 1.00 93.44 91 GLU A C 1
ATOM 724 O O . GLU A 1 91 ? 0.793 3.180 -11.182 1.00 93.44 91 GLU A O 1
ATOM 729 N N . ALA A 1 92 ? 0.796 4.954 -9.812 1.00 92.00 92 ALA A N 1
ATOM 730 C CA . ALA A 1 92 ? 1.532 5.824 -10.731 1.00 92.00 92 ALA A CA 1
ATOM 731 C C . ALA A 1 92 ? 3.020 5.452 -10.862 1.00 92.00 92 ALA A C 1
ATOM 733 O O . ALA A 1 92 ? 3.633 5.763 -11.880 1.00 92.00 92 ALA A O 1
ATOM 734 N N . LEU A 1 93 ? 3.591 4.803 -9.843 1.00 89.94 93 LEU A N 1
ATOM 735 C CA . LEU A 1 93 ? 4.958 4.273 -9.850 1.00 89.94 93 LEU A CA 1
ATOM 736 C C . LEU A 1 93 ? 5.039 2.848 -10.406 1.00 89.94 93 LEU A C 1
ATOM 738 O O . LEU A 1 93 ? 6.139 2.337 -10.611 1.00 89.94 93 LEU A O 1
ATOM 742 N N . ARG A 1 94 ? 3.892 2.197 -10.646 1.00 89.00 94 ARG A N 1
ATOM 743 C CA . ARG A 1 94 ? 3.840 0.790 -11.030 1.00 89.00 94 ARG A CA 1
ATOM 744 C C . ARG A 1 94 ? 4.629 0.564 -12.327 1.00 89.00 94 ARG A C 1
ATOM 746 O O . ARG A 1 94 ? 4.237 1.091 -13.373 1.00 89.00 94 ARG A O 1
ATOM 753 N N . PRO A 1 95 ? 5.687 -0.264 -12.301 1.00 85.62 95 PRO A N 1
ATOM 754 C CA . PRO A 1 95 ? 6.442 -0.581 -13.502 1.00 85.62 95 PRO A CA 1
ATOM 755 C C . PRO A 1 95 ? 5.574 -1.401 -14.467 1.00 85.62 95 PRO A C 1
ATOM 757 O O . PRO A 1 95 ? 4.815 -2.265 -14.024 1.00 85.62 95 PRO A O 1
ATOM 760 N N . PRO A 1 96 ? 5.685 -1.198 -15.791 1.00 83.62 96 PRO A N 1
ATOM 761 C CA . PRO A 1 96 ? 4.916 -1.978 -16.761 1.00 83.62 96 PRO A CA 1
ATOM 762 C C . PRO A 1 96 ? 5.279 -3.469 -16.712 1.00 83.62 96 PRO A C 1
ATOM 764 O O . PRO A 1 96 ? 4.407 -4.317 -16.885 1.00 83.62 96 PRO A O 1
ATOM 767 N N . ALA A 1 97 ? 6.553 -3.780 -16.453 1.00 82.44 97 ALA A N 1
ATOM 768 C CA . ALA A 1 97 ? 7.042 -5.128 -16.209 1.00 82.44 97 ALA A CA 1
ATOM 769 C C . ALA A 1 97 ? 8.342 -5.110 -15.382 1.00 82.44 97 ALA A C 1
ATOM 771 O O . ALA A 1 97 ? 9.168 -4.211 -15.529 1.00 82.44 97 ALA A O 1
ATOM 772 N N . LEU A 1 98 ? 8.522 -6.143 -14.566 1.00 75.31 98 LEU A N 1
ATOM 773 C CA . LEU A 1 98 ? 9.660 -6.469 -13.724 1.00 75.31 98 LEU A CA 1
ATOM 774 C C . LEU A 1 98 ? 10.207 -7.833 -14.162 1.00 75.31 98 LEU A C 1
ATOM 776 O O . LEU A 1 98 ? 9.430 -8.793 -14.292 1.00 75.31 98 LEU A O 1
ATOM 780 N N . PRO A 1 99 ? 11.526 -7.961 -14.378 1.00 72.50 99 PRO A N 1
ATOM 781 C CA . PRO A 1 99 ? 12.136 -9.219 -14.792 1.00 72.50 99 PRO A CA 1
ATOM 782 C C . PRO A 1 99 ? 11.843 -10.361 -13.805 1.00 72.50 99 PRO A C 1
ATOM 784 O O . PRO A 1 99 ? 12.286 -10.336 -12.660 1.00 72.50 99 PRO A O 1
ATOM 787 N N . GLY A 1 100 ? 11.102 -11.377 -14.258 1.00 74.62 100 GLY A N 1
ATOM 788 C CA . GLY A 1 100 ? 10.779 -12.581 -13.478 1.00 74.62 100 GLY A CA 1
ATOM 789 C C . GLY A 1 100 ? 9.563 -12.479 -12.546 1.00 74.62 100 GLY A C 1
ATOM 790 O O . GLY A 1 100 ? 9.143 -13.509 -12.029 1.00 74.62 100 GLY A O 1
ATOM 791 N N . PHE A 1 101 ? 8.972 -11.290 -12.368 1.00 73.75 101 PHE A N 1
ATOM 792 C CA . PHE A 1 101 ? 7.898 -11.052 -11.385 1.00 73.75 101 PHE A CA 1
ATOM 793 C C . PHE A 1 101 ? 6.636 -10.378 -11.954 1.00 73.75 101 PHE A C 1
ATOM 795 O O . PHE A 1 101 ? 5.645 -10.236 -11.245 1.00 73.75 101 PHE A O 1
ATOM 802 N N . GLY A 1 102 ? 6.620 -9.985 -13.232 1.00 84.00 102 GLY A N 1
ATOM 803 C CA . GLY A 1 102 ? 5.436 -9.362 -13.836 1.00 84.00 102 GLY A CA 1
ATOM 804 C C . GLY A 1 102 ? 5.332 -7.887 -13.462 1.00 84.00 102 GLY A C 1
ATOM 805 O O . GLY A 1 102 ? 6.197 -7.125 -13.843 1.00 84.00 102 GLY A O 1
ATOM 806 N N . THR A 1 103 ? 4.301 -7.443 -12.753 1.00 88.25 103 THR A N 1
ATOM 807 C CA . THR A 1 103 ? 4.176 -6.048 -12.283 1.00 88.25 103 THR A CA 1
ATOM 808 C C . THR A 1 103 ? 3.776 -6.035 -10.811 1.00 88.25 103 THR A C 1
ATOM 810 O O . THR A 1 103 ? 3.455 -7.087 -10.253 1.00 88.25 103 THR A O 1
ATOM 813 N N . TRP A 1 104 ? 3.794 -4.865 -10.174 1.00 90.81 104 TRP A N 1
ATOM 814 C CA . TRP A 1 104 ? 3.309 -4.724 -8.805 1.00 90.81 104 TRP A CA 1
ATOM 815 C C . TRP A 1 104 ? 1.841 -5.119 -8.699 1.00 90.81 104 TRP A C 1
ATOM 817 O O . TRP A 1 104 ? 1.007 -4.695 -9.504 1.00 90.81 104 TRP A O 1
ATOM 827 N N . ASP A 1 105 ? 1.535 -5.879 -7.657 1.00 90.69 105 ASP A N 1
ATOM 828 C CA . ASP A 1 105 ? 0.173 -6.225 -7.277 1.00 90.69 105 ASP A CA 1
ATOM 829 C C . ASP A 1 105 ? -0.173 -5.478 -5.988 1.00 90.69 105 ASP A C 1
ATOM 831 O O . ASP A 1 105 ? 0.395 -5.744 -4.929 1.00 90.69 105 ASP A O 1
ATOM 835 N N . ILE A 1 106 ? -1.046 -4.478 -6.114 1.00 92.56 106 ILE A N 1
ATOM 836 C CA . ILE A 1 106 ? -1.394 -3.540 -5.045 1.00 92.56 106 ILE A CA 1
ATOM 837 C C . ILE A 1 106 ? -2.786 -3.897 -4.525 1.00 92.56 106 ILE A C 1
ATOM 839 O O . ILE A 1 106 ? -3.779 -3.797 -5.252 1.00 92.56 106 ILE A O 1
ATOM 843 N N . ARG A 1 107 ? -2.869 -4.277 -3.249 1.00 92.00 107 ARG A N 1
ATOM 844 C CA . ARG A 1 107 ? -4.089 -4.779 -2.608 1.00 92.00 107 ARG A CA 1
ATOM 845 C C . ARG A 1 107 ? -4.358 -4.058 -1.300 1.00 92.00 107 ARG A C 1
ATOM 847 O O . ARG A 1 107 ? -3.438 -3.750 -0.548 1.00 92.00 107 ARG A O 1
ATOM 854 N N . ASP A 1 108 ? -5.632 -3.829 -1.012 1.00 87.56 108 ASP A N 1
ATOM 855 C CA . ASP A 1 108 ? -6.047 -3.310 0.288 1.00 87.56 108 ASP A CA 1
ATOM 856 C C . ASP A 1 108 ? -6.048 -4.451 1.319 1.00 87.56 108 ASP A C 1
ATOM 858 O O . ASP A 1 108 ? -6.440 -5.583 1.012 1.00 87.56 108 ASP A O 1
ATOM 862 N N . GLY A 1 109 ? -5.616 -4.145 2.542 1.00 84.44 109 GLY A N 1
ATOM 863 C CA . GLY A 1 109 ? -5.479 -5.124 3.622 1.00 84.44 109 GLY A CA 1
ATOM 864 C C . GLY A 1 109 ? -4.035 -5.546 3.897 1.00 84.44 109 GLY A C 1
ATOM 865 O O . GLY A 1 109 ? -3.091 -5.175 3.191 1.00 84.44 109 GLY A O 1
ATOM 866 N N . ALA A 1 110 ? -3.863 -6.291 4.989 1.00 78.12 110 ALA A N 1
ATOM 867 C CA . ALA A 1 110 ? -2.551 -6.704 5.484 1.00 78.12 110 ALA A CA 1
ATOM 868 C C . ALA A 1 110 ? -2.105 -8.072 4.936 1.00 78.12 110 ALA A C 1
ATOM 870 O O . ALA A 1 110 ? -0.956 -8.476 5.148 1.00 78.12 110 ALA A O 1
ATOM 871 N N . ARG A 1 111 ? -3.026 -8.776 4.270 1.00 69.00 111 ARG A N 1
ATOM 872 C CA . ARG A 1 111 ? -2.861 -10.096 3.655 1.00 69.00 111 ARG A CA 1
ATOM 873 C C . ARG A 1 111 ? -2.044 -10.097 2.368 1.00 69.00 111 ARG A C 1
ATOM 875 O O . ARG A 1 111 ? -2.374 -9.357 1.420 1.00 69.00 111 ARG A O 1
#

Secondary structure (DSSP, 8-state):
--HHHHHHHHHHHHHHHHHHHHHTTEEEEEEE-----SHHHHHHHHHHHHHHHHHHTTS-EEEEEETTEEEEEEESTTHHHHHHHHHHHHHHH--S-BTTTBS-EEEES--

pLDDT: mean 84.73, std 8.82, range [49.66, 95.62]

Sequence (111 aa):
MTSDGEAQLRADRLLVAEAHDVAEGWHFLTVENLAPNGRADALLYEEALDAFDRAVGTRECRHRGRVHGLTFGIRGDHAEQRIAWLRRRLEALRPPALPGFGTWDIRDGAR

Organism: NCBI:txid2219663

Foldseek 3Di:
DCVPVVVVVVVVVQVVVQVVCVVQAKKKKKKFQLACPDDVSVVLVVQLVVLLCVLAPPFDWDWDDDNGMIMIMGGDDCNVVSVVSSLVSNVVSWDCQDVPRGIIDMDITPD